Protein AF-A0A1C6YW18-F1 (afdb_monomer_lite)

Foldseek 3Di:
DDWDWDDDPPDDIDTDDDDDDQKDFDWDDDDPPIDTQWMQHPNDIDGPDDDDPDDDDPDDDDDFWDWDPPDDPPADTWICGPPFRKTKHQDPVLQWIWIDGPFWTWIAGSVRHTDDIDGDDPPDD

InterPro domains:
  IPR015406 Tip attachment protein J, central straight fiber domain [PF09327] (1-104)
  IPR053171 Viral Tip Attachment Protein [PTHR36251] (14-104)

Structure (mmCIF, N/CA/C/O backbone):
data_AF-A0A1C6YW18-F1
#
_entry.id   AF-A0A1C6YW18-F1
#
loop_
_atom_site.group_PDB
_atom_site.id
_atom_site.type_symbol
_atom_site.label_atom_id
_atom_site.label_alt_id
_atom_site.label_comp_id
_atom_site.label_asym_id
_atom_site.label_entity_id
_atom_site.label_seq_id
_atom_site.pdbx_PDB_ins_code
_atom_site.Cartn_x
_atom_site.Cartn_y
_atom_site.Cartn_z
_atom_site.occupancy
_atom_site.B_iso_or_equiv
_atom_site.auth_seq_id
_atom_site.auth_comp_id
_atom_site.auth_asym_id
_atom_site.auth_atom_id
_atom_site.pdbx_PDB_model_num
ATOM 1 N N . MET A 1 1 ? -21.635 -8.027 28.077 1.00 61.19 1 MET A N 1
ATOM 2 C CA . MET A 1 1 ? -20.753 -6.839 28.106 1.00 61.19 1 MET A CA 1
ATOM 3 C C . MET A 1 1 ? -20.154 -6.746 29.495 1.00 61.19 1 MET A C 1
ATOM 5 O O . MET A 1 1 ? -20.915 -6.861 30.446 1.00 61.19 1 MET A O 1
ATOM 9 N N . SER A 1 2 ? -18.836 -6.603 29.629 1.00 67.69 2 SER A N 1
ATOM 10 C CA . SER A 1 2 ? -18.208 -6.334 30.926 1.00 67.69 2 SER A CA 1
ATOM 11 C C . SER A 1 2 ? -17.566 -4.951 30.905 1.00 67.69 2 SER A C 1
ATOM 13 O O . SER A 1 2 ? -16.838 -4.591 29.978 1.00 67.69 2 SER A O 1
ATOM 15 N N . ILE A 1 3 ? -17.876 -4.167 31.932 1.00 69.44 3 ILE A N 1
ATOM 16 C CA . ILE A 1 3 ? -17.176 -2.932 32.268 1.00 69.44 3 ILE A CA 1
ATOM 17 C C . ILE A 1 3 ? -16.439 -3.253 33.561 1.00 69.44 3 ILE A C 1
ATOM 19 O O . ILE A 1 3 ? -17.059 -3.683 34.532 1.00 69.44 3 ILE A O 1
ATOM 23 N N . ALA A 1 4 ? -15.118 -3.110 33.555 1.00 72.75 4 ALA A N 1
ATOM 24 C CA . ALA A 1 4 ? -14.290 -3.384 34.720 1.00 72.75 4 ALA A CA 1
ATOM 25 C C . ALA A 1 4 ? -13.427 -2.164 35.042 1.00 72.75 4 ALA A C 1
ATOM 27 O O . ALA A 1 4 ? -12.861 -1.527 34.148 1.00 72.75 4 ALA A O 1
ATOM 28 N N . VAL A 1 5 ? -13.317 -1.866 36.335 1.00 70.88 5 VAL A N 1
ATOM 29 C CA . VAL A 1 5 ? -12.414 -0.856 36.887 1.00 70.88 5 VAL A CA 1
ATOM 30 C C . VAL A 1 5 ? -11.481 -1.572 37.851 1.00 70.88 5 VAL A C 1
ATOM 32 O O . VAL A 1 5 ? -11.938 -2.227 38.786 1.00 70.88 5 VAL A O 1
ATOM 35 N N . LEU A 1 6 ? -10.175 -1.460 37.620 1.00 71.31 6 LEU A N 1
ATOM 36 C CA . LEU A 1 6 ? -9.157 -1.917 38.562 1.00 71.31 6 LEU A CA 1
ATOM 37 C C . LEU A 1 6 ? -8.540 -0.676 39.213 1.00 71.31 6 LEU A C 1
ATOM 39 O O . LEU A 1 6 ? -7.852 0.099 38.547 1.00 71.31 6 LEU A O 1
ATOM 43 N N . ALA A 1 7 ? -8.804 -0.480 40.506 1.00 77.56 7 ALA A N 1
ATOM 44 C CA . ALA A 1 7 ? -8.218 0.588 41.312 1.00 77.56 7 ALA A CA 1
ATOM 45 C C . ALA A 1 7 ? -7.287 -0.030 42.364 1.00 77.56 7 ALA A C 1
ATOM 47 O O . ALA A 1 7 ? -7.739 -0.549 43.382 1.00 77.56 7 ALA A O 1
ATOM 48 N N . GLN A 1 8 ? -5.979 -0.007 42.099 1.00 78.00 8 GLN A N 1
ATOM 49 C CA . GLN A 1 8 ? -4.958 -0.376 43.081 1.00 78.00 8 GLN A CA 1
ATOM 50 C C . GLN A 1 8 ? -4.479 0.898 43.789 1.00 78.00 8 GLN A C 1
ATOM 52 O O . GLN A 1 8 ? -4.152 1.882 43.124 1.00 78.00 8 GLN A O 1
ATOM 57 N N . GLN A 1 9 ? -4.433 0.888 45.125 1.00 81.62 9 GLN A N 1
ATOM 58 C CA . GLN A 1 9 ? -3.996 2.038 45.926 1.00 81.62 9 GLN A CA 1
ATOM 59 C C . GLN A 1 9 ? -2.623 2.546 45.446 1.00 81.62 9 GLN A C 1
ATOM 61 O O . GLN A 1 9 ? -1.681 1.767 45.311 1.00 81.62 9 GLN A O 1
ATOM 66 N N . GLY A 1 10 ? -2.524 3.847 45.155 1.00 86.62 10 GLY A N 1
ATOM 67 C CA . GLY A 1 10 ? -1.288 4.490 44.692 1.00 86.62 10 GLY A CA 1
ATOM 68 C C . GLY A 1 10 ? -0.949 4.326 43.201 1.00 86.62 10 GLY A C 1
ATOM 69 O O . GLY A 1 10 ? 0.109 4.795 42.789 1.00 86.62 10 GLY A O 1
ATOM 70 N N . LYS A 1 11 ? -1.806 3.702 42.376 1.00 86.12 11 LYS A N 1
ATOM 71 C CA . LYS A 1 11 ? -1.618 3.598 40.913 1.00 86.12 11 LYS A CA 1
ATOM 72 C C . LYS A 1 11 ? -2.715 4.331 40.128 1.00 86.12 11 LYS A C 1
ATOM 74 O O . LYS A 1 11 ? -3.830 4.464 40.632 1.00 86.12 11 LYS A O 1
ATOM 79 N N . PRO A 1 12 ? -2.437 4.762 38.880 1.00 85.81 12 PRO A N 1
ATOM 80 C CA . PRO A 1 12 ? -3.466 5.278 37.984 1.00 85.81 12 PRO A CA 1
ATOM 81 C C . PRO A 1 12 ? -4.592 4.259 37.779 1.00 85.81 12 PRO A C 1
ATOM 83 O O . PRO A 1 12 ? -4.334 3.064 37.611 1.00 85.81 12 PRO A O 1
ATOM 86 N N . VAL A 1 13 ? -5.837 4.734 37.774 1.00 88.12 13 VAL A N 1
ATOM 87 C CA . VAL A 1 13 ? -7.007 3.901 37.469 1.00 88.12 13 VAL A CA 1
ATOM 88 C C . VAL A 1 13 ? -6.950 3.476 36.004 1.00 88.12 13 VAL A C 1
ATOM 90 O O . VAL A 1 13 ? -6.779 4.310 35.117 1.00 88.12 13 VAL A O 1
ATOM 93 N N . ILE A 1 14 ? -7.130 2.180 35.749 1.00 84.00 14 ILE A N 1
ATOM 94 C CA . ILE A 1 14 ? -7.238 1.631 34.394 1.00 84.00 14 ILE A CA 1
ATOM 95 C C . ILE A 1 14 ? -8.692 1.216 34.166 1.00 84.00 14 ILE A C 1
ATOM 97 O O . ILE A 1 14 ? -9.203 0.330 34.856 1.00 84.00 14 ILE A O 1
ATOM 101 N N . THR A 1 15 ? -9.351 1.831 33.183 1.00 85.81 15 THR A N 1
ATOM 102 C CA . THR A 1 15 ? -10.706 1.467 32.742 1.00 85.81 15 THR A CA 1
ATOM 103 C C . THR A 1 15 ? -10.653 0.736 31.402 1.00 85.81 15 THR A C 1
ATOM 105 O O . THR A 1 15 ? -9.818 1.035 30.547 1.00 85.81 15 THR A O 1
ATOM 108 N N . ARG A 1 16 ? -11.506 -0.281 31.221 1.00 86.25 16 ARG A N 1
ATOM 109 C CA . ARG A 1 16 ? -11.597 -1.063 29.976 1.00 86.25 16 ARG A CA 1
ATOM 110 C C . ARG A 1 16 ? -13.050 -1.411 29.664 1.00 86.25 16 ARG A C 1
ATOM 112 O O . ARG A 1 16 ? -13.814 -1.742 30.571 1.00 86.25 16 ARG A O 1
ATOM 119 N N . ILE A 1 17 ? -13.389 -1.397 28.377 1.00 86.81 17 ILE A N 1
ATOM 120 C CA . ILE A 1 17 ? -14.637 -1.949 27.842 1.00 86.81 17 ILE A CA 1
ATOM 121 C C . ILE A 1 17 ? -14.257 -3.089 26.901 1.00 86.81 17 ILE A C 1
ATOM 123 O O . ILE A 1 17 ? -13.454 -2.896 25.989 1.00 86.81 17 ILE A O 1
ATOM 127 N N . GLY A 1 18 ? -14.804 -4.278 27.149 1.00 88.00 18 GLY A N 1
ATOM 128 C CA . GLY A 1 18 ? -14.546 -5.472 26.350 1.00 88.00 18 GLY A CA 1
ATOM 129 C C . GLY A 1 18 ? -15.832 -6.074 25.795 1.00 88.00 18 GLY A C 1
ATOM 130 O O . GLY A 1 18 ? -16.833 -6.212 26.506 1.00 88.00 18 GLY A O 1
ATOM 131 N N . PHE A 1 19 ? -15.778 -6.486 24.531 1.00 88.62 19 PHE A N 1
ATOM 132 C CA . PHE A 1 19 ? -16.829 -7.255 23.876 1.00 88.62 19 PHE A CA 1
ATOM 133 C C . PHE A 1 19 ? -16.306 -8.668 23.614 1.00 88.62 19 PHE A C 1
ATOM 135 O O . PHE A 1 19 ? -15.337 -8.844 22.883 1.00 88.62 19 PHE A O 1
ATOM 142 N N . ASN A 1 20 ? -16.939 -9.670 24.224 1.00 90.31 20 ASN A N 1
ATOM 143 C CA . ASN A 1 20 ? -16.774 -11.066 23.831 1.00 90.31 20 ASN A CA 1
ATOM 144 C C . ASN A 1 20 ? -17.976 -11.424 22.957 1.00 90.31 20 ASN A C 1
ATOM 146 O O . ASN A 1 20 ? -19.094 -11.526 23.466 1.00 90.31 20 ASN A O 1
ATOM 150 N N . ALA A 1 21 ? -17.756 -11.502 21.649 1.00 89.56 21 ALA A N 1
ATOM 151 C CA . ALA A 1 21 ? -18.799 -11.745 20.668 1.00 89.56 21 ALA A CA 1
ATOM 152 C C . ALA A 1 21 ? -18.226 -12.499 19.466 1.00 89.56 21 ALA A C 1
ATOM 154 O O . ALA A 1 21 ? -17.087 -12.260 19.067 1.00 89.56 21 ALA A O 1
ATOM 155 N N . ASN A 1 22 ? -19.040 -13.362 18.856 1.00 91.94 22 ASN A N 1
ATOM 156 C CA . ASN A 1 22 ? -18.677 -14.044 17.610 1.00 91.94 22 ASN A CA 1
ATOM 157 C C . ASN A 1 22 ? -18.544 -13.041 16.448 1.00 91.94 22 ASN A C 1
ATOM 159 O O . ASN A 1 22 ? -17.724 -13.225 15.550 1.00 91.94 22 ASN A O 1
ATOM 163 N N . GLN A 1 23 ? -19.355 -11.979 16.483 1.00 94.88 23 GLN A N 1
ATOM 164 C CA . GLN A 1 23 ? -19.325 -10.855 15.555 1.00 94.88 23 GLN A CA 1
ATOM 165 C C . GLN A 1 23 ? -19.590 -9.556 16.320 1.00 94.88 23 GLN A C 1
ATOM 167 O O . GLN A 1 23 ? -20.481 -9.502 17.168 1.00 94.88 23 GLN A O 1
ATOM 172 N N . PHE A 1 24 ? -18.836 -8.507 16.009 1.00 95.69 24 PHE A N 1
ATOM 173 C CA . PHE A 1 24 ? -19.074 -7.155 16.508 1.00 95.69 24 PHE A CA 1
ATOM 174 C C . PHE A 1 24 ? -19.250 -6.228 15.310 1.00 95.69 24 PHE A C 1
ATOM 176 O O . PHE A 1 24 ? -18.325 -6.083 14.522 1.00 95.69 24 PHE A O 1
ATOM 183 N N . VAL A 1 25 ? -20.428 -5.629 15.144 1.00 95.06 25 VAL A N 1
ATOM 184 C CA . VAL A 1 25 ? -20.797 -4.880 13.934 1.00 95.06 25 VAL A CA 1
ATOM 185 C C . VAL A 1 25 ? -21.349 -3.521 14.342 1.00 95.06 25 VAL A C 1
ATOM 187 O O . VAL A 1 25 ? -22.309 -3.452 15.109 1.00 95.06 25 VAL A O 1
ATOM 190 N N . LEU A 1 26 ? -20.764 -2.438 13.828 1.00 94.75 26 LEU A N 1
ATOM 191 C CA . LEU A 1 26 ? -21.363 -1.108 13.938 1.00 94.75 26 LEU A CA 1
ATOM 192 C C . LEU A 1 26 ? -22.359 -0.935 12.799 1.00 94.75 26 LEU A C 1
ATOM 194 O O . LEU A 1 26 ? -21.974 -1.080 11.643 1.00 94.75 26 LEU A O 1
ATOM 198 N N . MET A 1 27 ? -23.619 -0.637 13.103 1.00 94.81 27 MET A N 1
ATOM 199 C CA . MET A 1 27 ? -24.649 -0.425 12.085 1.00 94.81 27 MET A CA 1
ATOM 200 C C . MET A 1 27 ? -24.932 1.067 11.901 1.00 94.81 27 MET A C 1
ATOM 202 O O . MET A 1 27 ? -25.000 1.815 12.874 1.00 94.81 27 MET A O 1
ATOM 206 N N . SER A 1 28 ? -25.108 1.483 10.650 1.00 93.69 28 SER A N 1
ATOM 207 C CA . SER A 1 28 ? -25.481 2.834 10.223 1.00 93.69 28 SER A CA 1
ATOM 208 C C . SER A 1 28 ? -26.606 2.755 9.186 1.00 93.69 28 SER A C 1
ATOM 210 O O . SER A 1 28 ? -26.812 1.703 8.581 1.00 93.69 28 SER A O 1
ATOM 212 N N . GLY A 1 29 ? -27.324 3.858 8.971 1.00 92.75 29 GLY A N 1
ATOM 213 C CA . GLY A 1 29 ? -28.489 3.921 8.081 1.00 92.75 29 GLY A CA 1
ATOM 214 C C . GLY A 1 29 ? -29.792 3.442 8.734 1.00 92.75 29 GLY A C 1
ATOM 215 O O . GLY A 1 29 ? -29.853 3.202 9.941 1.00 92.75 29 GLY A O 1
ATOM 216 N N . SER A 1 30 ? -30.856 3.335 7.935 1.00 92.69 30 SER A N 1
ATOM 217 C CA . SER A 1 30 ? -32.191 2.917 8.386 1.00 92.69 30 SER A CA 1
ATOM 218 C C . SER A 1 30 ? -32.970 2.182 7.288 1.00 92.69 30 SER A C 1
ATOM 220 O O . SER A 1 30 ? -32.701 2.352 6.095 1.00 92.69 30 SER A O 1
ATOM 222 N N . GLY A 1 31 ? -33.939 1.351 7.692 1.00 90.12 31 GLY A N 1
ATOM 223 C CA . GLY A 1 31 ? -34.731 0.531 6.768 1.00 90.12 31 GLY A CA 1
ATOM 224 C C . GLY A 1 31 ? -33.842 -0.336 5.872 1.00 90.12 31 GLY A C 1
ATOM 225 O O . GLY A 1 31 ? -32.903 -0.967 6.353 1.00 90.12 31 GLY A O 1
ATOM 226 N N . ASP A 1 32 ? -34.092 -0.292 4.566 1.00 91.38 32 ASP A N 1
ATOM 227 C CA . ASP A 1 32 ? -33.352 -1.065 3.557 1.00 91.38 32 ASP A CA 1
ATOM 228 C C . ASP A 1 32 ? -31.950 -0.508 3.236 1.00 91.38 32 ASP A C 1
ATOM 230 O O . ASP A 1 32 ? -31.214 -1.091 2.444 1.00 91.38 32 ASP A O 1
ATOM 234 N N . THR A 1 33 ? -31.549 0.616 3.843 1.00 91.00 33 THR A N 1
ATOM 235 C CA . THR A 1 33 ? -30.237 1.259 3.616 1.00 91.00 33 THR A CA 1
ATOM 236 C C . THR A 1 33 ? -29.240 1.000 4.742 1.00 91.00 33 THR A C 1
ATOM 238 O O . THR A 1 33 ? -28.285 1.754 4.921 1.00 91.00 33 THR A O 1
ATOM 241 N N . GLN A 1 34 ? -29.459 -0.043 5.543 1.00 93.00 34 GLN A N 1
ATOM 242 C CA . GLN A 1 34 ? -28.583 -0.351 6.664 1.00 93.00 34 GLN A CA 1
ATOM 243 C C . GLN A 1 34 ? -27.245 -0.940 6.187 1.00 93.00 34 GLN A C 1
ATOM 245 O O . GLN A 1 34 ? -27.210 -1.884 5.402 1.00 93.00 34 GLN A O 1
ATOM 250 N N . TYR A 1 35 ? -26.130 -0.405 6.683 1.00 93.31 35 TYR A N 1
ATOM 251 C CA . TYR A 1 35 ? -24.779 -0.862 6.343 1.00 93.31 35 TYR A CA 1
ATOM 252 C C . TYR A 1 35 ? -23.856 -0.821 7.561 1.00 93.31 35 TYR A C 1
ATOM 254 O O . TYR A 1 35 ? -24.191 -0.249 8.600 1.00 93.31 35 TYR A O 1
ATOM 262 N N . SER A 1 36 ? -22.672 -1.424 7.436 1.00 95.19 36 SER A N 1
ATOM 263 C CA . SER A 1 36 ? -21.649 -1.393 8.479 1.00 95.19 36 SER A CA 1
ATOM 264 C C . SER A 1 36 ? -20.341 -0.802 7.960 1.00 95.19 36 SER A C 1
ATOM 266 O O . SER A 1 36 ? -19.772 -1.364 7.027 1.00 95.19 36 SER A O 1
ATOM 268 N N . PRO A 1 37 ? -19.842 0.308 8.535 1.00 95.62 37 PRO A N 1
ATOM 269 C CA . PRO A 1 37 ? -18.518 0.827 8.202 1.00 95.62 37 PRO A CA 1
ATOM 270 C C . PRO A 1 37 ? -17.383 0.076 8.918 1.00 95.62 37 PRO A C 1
ATOM 272 O O . PRO A 1 37 ? -16.231 0.208 8.513 1.00 95.62 37 PRO A O 1
ATOM 275 N N . PHE A 1 38 ? -17.690 -0.679 9.981 1.00 97.50 38 PHE A N 1
ATOM 276 C CA . PHE A 1 38 ? -16.719 -1.409 10.793 1.00 97.50 38 PHE A CA 1
ATOM 277 C C . PHE A 1 38 ? -17.346 -2.681 11.364 1.00 97.50 38 PHE A C 1
ATOM 279 O O . PHE A 1 38 ? -18.333 -2.619 12.107 1.00 97.50 38 PHE A O 1
ATOM 286 N N . ALA A 1 39 ? -16.717 -3.820 11.092 1.00 97.12 39 ALA A N 1
ATOM 287 C CA . ALA A 1 39 ? -17.103 -5.099 11.665 1.00 97.12 39 ALA A CA 1
ATOM 288 C C . ALA A 1 39 ? -15.880 -5.922 12.076 1.00 97.12 39 ALA A C 1
ATOM 290 O O . ALA A 1 39 ? -14.856 -5.914 11.402 1.00 97.12 39 ALA A O 1
ATOM 291 N N . VAL A 1 40 ? -16.008 -6.679 13.163 1.00 97.12 40 VAL A N 1
ATOM 292 C CA . VAL A 1 40 ? -15.085 -7.748 13.542 1.00 97.12 40 VAL A CA 1
ATOM 293 C C . VAL A 1 40 ? -15.813 -9.068 13.375 1.00 97.12 40 VAL A C 1
ATOM 295 O O . VAL A 1 40 ? -16.802 -9.318 14.062 1.00 97.12 40 VAL A O 1
ATOM 298 N N . ILE A 1 41 ? -15.335 -9.907 12.462 1.00 95.94 41 ILE A N 1
ATOM 299 C CA . ILE A 1 41 ? -15.933 -11.207 12.150 1.00 95.94 41 ILE A CA 1
ATOM 300 C C . ILE A 1 41 ? -14.807 -12.234 12.116 1.00 95.94 41 ILE A C 1
ATOM 302 O O . ILE A 1 41 ? -13.819 -12.042 11.412 1.00 95.94 41 ILE A O 1
ATOM 306 N N . ASN A 1 42 ? -14.932 -13.316 12.890 1.00 92.50 42 ASN A N 1
ATOM 307 C CA . ASN A 1 42 ? -13.914 -14.376 12.970 1.00 92.50 42 ASN A CA 1
ATOM 308 C C . ASN A 1 42 ? -12.497 -13.843 13.283 1.00 92.50 42 ASN A C 1
ATOM 310 O O . ASN A 1 42 ? -11.504 -14.316 12.735 1.00 92.50 42 ASN A O 1
ATOM 314 N N . GLY A 1 43 ? -12.407 -12.818 14.137 1.00 90.81 43 GLY A N 1
ATOM 315 C CA . GLY A 1 43 ? -11.140 -12.183 14.519 1.00 90.81 43 GLY A CA 1
ATOM 316 C C . GLY A 1 43 ? -10.524 -11.256 13.463 1.00 90.81 43 GLY A C 1
ATOM 317 O O . GLY A 1 43 ? -9.439 -10.728 13.695 1.00 90.81 43 GLY A O 1
ATOM 318 N N . GLN A 1 44 ? -11.192 -11.031 12.329 1.00 94.94 44 GLN A N 1
ATOM 319 C CA . GLN A 1 44 ? -10.752 -10.104 11.285 1.00 94.94 44 GLN A CA 1
ATOM 320 C C . GLN A 1 44 ? -11.561 -8.813 11.332 1.00 94.94 44 GLN A C 1
ATOM 322 O O . GLN A 1 44 ? -12.774 -8.844 11.529 1.00 94.94 44 GLN A O 1
ATOM 327 N N . VAL A 1 45 ? -10.877 -7.687 11.138 1.00 96.69 45 VAL A N 1
ATOM 328 C CA . VAL A 1 45 ? -11.496 -6.365 11.025 1.00 96.69 45 VAL A CA 1
ATOM 329 C C . VAL A 1 45 ? -11.816 -6.090 9.558 1.00 96.69 45 VAL A C 1
ATOM 331 O O . VAL A 1 45 ? -10.941 -6.202 8.701 1.00 96.69 45 VAL A O 1
ATOM 334 N N . PHE A 1 46 ? -13.049 -5.675 9.295 1.00 96.94 46 PHE A N 1
ATOM 335 C CA . PHE A 1 46 ? -13.538 -5.215 8.003 1.00 96.94 46 PHE A CA 1
ATOM 336 C C . PHE A 1 46 ? -13.902 -3.740 8.117 1.00 96.94 46 PHE A C 1
ATOM 338 O O . PHE A 1 46 ? -14.614 -3.345 9.043 1.00 96.94 46 PHE A O 1
ATOM 345 N N . MET A 1 47 ? -13.401 -2.939 7.183 1.00 96.88 47 MET A N 1
ATOM 346 C CA . MET A 1 47 ? -13.674 -1.509 7.076 1.00 96.88 47 MET A CA 1
ATOM 347 C C . MET A 1 47 ? -13.953 -1.180 5.614 1.00 96.88 47 MET A C 1
ATOM 349 O O . MET A 1 47 ? -13.233 -1.672 4.747 1.00 96.88 47 MET A O 1
ATOM 353 N N . ASN A 1 48 ? -14.976 -0.363 5.354 1.00 93.25 48 ASN A N 1
ATOM 354 C CA . ASN A 1 48 ? -15.291 0.072 3.989 1.00 93.25 48 ASN A CA 1
ATOM 355 C C . ASN A 1 48 ? -14.303 1.146 3.525 1.00 93.25 48 ASN A C 1
ATOM 357 O O . ASN A 1 48 ? -13.633 0.954 2.522 1.00 93.25 48 ASN A O 1
ATOM 361 N N . ASP A 1 49 ? -14.172 2.219 4.310 1.00 92.62 49 ASP A N 1
ATOM 362 C CA . ASP A 1 49 ? -13.241 3.328 4.092 1.00 92.62 49 ASP A CA 1
ATOM 363 C C . ASP A 1 49 ? -12.680 3.807 5.437 1.00 92.62 49 ASP A C 1
ATOM 365 O O . ASP A 1 49 ? -13.336 3.684 6.477 1.00 92.62 49 ASP A O 1
ATOM 369 N N . ALA A 1 50 ? -11.474 4.382 5.428 1.00 94.06 50 ALA A N 1
ATOM 370 C CA . ALA A 1 50 ? -10.849 4.949 6.620 1.00 94.06 50 ALA A CA 1
ATOM 371 C C . ALA A 1 50 ? -10.051 6.222 6.300 1.00 94.06 50 ALA A C 1
ATOM 373 O O . ALA A 1 50 ? -9.147 6.212 5.468 1.00 94.06 50 ALA A O 1
ATOM 374 N N . PHE A 1 51 ? -10.330 7.305 7.030 1.00 94.81 51 PHE A N 1
ATOM 375 C CA . PHE A 1 51 ? -9.501 8.511 7.040 1.00 94.81 51 PHE A CA 1
ATOM 376 C C . PHE A 1 51 ? -8.526 8.437 8.215 1.00 94.81 51 PHE A C 1
ATOM 378 O O . PHE A 1 51 ? -8.935 8.492 9.375 1.00 94.81 51 PHE A O 1
ATOM 385 N N . ILE A 1 52 ? -7.231 8.304 7.926 1.00 95.00 52 ILE A N 1
ATOM 386 C CA . ILE A 1 52 ? -6.191 8.131 8.946 1.00 95.00 52 ILE A CA 1
ATOM 387 C C . ILE A 1 52 ? -5.272 9.353 8.930 1.00 95.00 52 ILE A C 1
ATOM 389 O O . ILE A 1 52 ? -4.507 9.541 7.990 1.00 95.00 52 ILE A O 1
ATOM 393 N N . GLN A 1 53 ? -5.315 10.176 9.984 1.00 96.94 53 GLN A N 1
ATOM 394 C CA . GLN A 1 53 ? -4.472 11.379 10.081 1.00 96.94 53 GLN A CA 1
ATOM 395 C C . GLN A 1 53 ? -2.974 11.038 10.085 1.00 96.94 53 GLN A C 1
ATOM 397 O O . GLN A 1 53 ? -2.165 11.736 9.477 1.00 96.94 53 GLN A O 1
ATOM 402 N N . LYS A 1 54 ? -2.602 9.968 10.795 1.00 97.06 54 LYS A N 1
ATOM 403 C CA . LYS A 1 54 ? -1.242 9.432 10.841 1.00 97.06 54 LYS A CA 1
ATOM 404 C C . LYS A 1 54 ? -1.296 7.932 11.096 1.00 97.06 54 LYS A C 1
ATOM 406 O O . LYS A 1 54 ? -1.863 7.500 12.096 1.00 97.06 54 LYS A O 1
ATOM 411 N N . ALA A 1 55 ? -0.685 7.156 10.209 1.00 95.44 55 ALA A N 1
ATOM 412 C CA . ALA A 1 55 ? -0.520 5.717 10.370 1.00 95.44 55 ALA A CA 1
ATOM 413 C C . ALA A 1 55 ? 0.939 5.398 10.725 1.00 95.44 55 ALA A C 1
ATOM 415 O O . ALA A 1 55 ? 1.860 5.990 10.166 1.00 95.44 55 ALA A O 1
ATOM 416 N N . SER A 1 56 ? 1.142 4.446 11.633 1.00 97.00 56 SER A N 1
ATOM 417 C CA . SER A 1 56 ? 2.415 3.748 11.820 1.00 97.00 56 SER A CA 1
ATOM 418 C C . SER A 1 56 ? 2.125 2.265 11.673 1.00 97.00 56 SER A C 1
ATOM 420 O O . SER A 1 56 ? 1.226 1.751 12.335 1.00 97.00 56 SER A O 1
ATOM 422 N N . ILE A 1 57 ? 2.841 1.600 10.775 1.00 95.62 57 ILE A N 1
ATOM 423 C CA . ILE A 1 57 ? 2.677 0.176 10.494 1.00 95.62 57 ILE A CA 1
ATOM 424 C C . ILE A 1 57 ? 4.062 -0.444 10.623 1.00 95.62 57 ILE A C 1
ATOM 426 O O . ILE A 1 57 ? 4.913 -0.194 9.775 1.00 95.62 57 ILE A O 1
ATOM 430 N N . ASP A 1 58 ? 4.284 -1.242 11.669 1.00 98.12 58 ASP A N 1
ATOM 431 C CA . ASP A 1 58 ? 5.565 -1.936 11.859 1.00 98.12 58 ASP A CA 1
ATOM 432 C C . ASP A 1 58 ? 5.805 -2.941 10.722 1.00 98.12 58 ASP A C 1
ATOM 434 O O . ASP A 1 58 ? 6.890 -3.019 10.151 1.00 98.12 58 ASP A O 1
ATOM 438 N N . SER A 1 59 ? 4.763 -3.696 10.355 1.00 95.81 59 SER A N 1
ATOM 439 C CA . SER A 1 59 ? 4.743 -4.547 9.165 1.00 95.81 59 SER A CA 1
ATOM 440 C C . SER A 1 59 ? 3.315 -4.746 8.655 1.00 95.81 59 SER A C 1
ATOM 442 O O . SER A 1 59 ? 2.360 -4.750 9.432 1.00 95.81 59 SER A O 1
ATOM 444 N N . GLY A 1 60 ? 3.160 -4.908 7.340 1.00 94.31 60 GLY A N 1
ATOM 445 C CA . GLY A 1 60 ? 1.867 -5.127 6.695 1.00 94.31 60 GLY A CA 1
ATOM 446 C C . GLY A 1 60 ? 1.959 -6.189 5.604 1.00 94.31 60 GLY A C 1
ATOM 447 O O . GLY A 1 60 ? 2.926 -6.227 4.846 1.00 94.31 60 GLY A O 1
ATOM 448 N N . LYS A 1 61 ? 0.942 -7.053 5.515 1.00 96.00 61 LYS A N 1
ATOM 449 C CA . LYS A 1 61 ? 0.749 -7.971 4.384 1.00 96.00 61 LYS A CA 1
ATOM 450 C C . LYS A 1 61 ? -0.332 -7.402 3.478 1.00 96.00 61 LYS A C 1
ATOM 452 O O . LYS A 1 61 ? -1.469 -7.244 3.909 1.00 96.00 61 LYS A O 1
ATOM 457 N N . ILE A 1 62 ? 0.027 -7.109 2.233 1.00 96.81 62 ILE A N 1
ATOM 458 C CA . ILE A 1 62 ? -0.864 -6.489 1.251 1.00 96.81 62 ILE A CA 1
ATOM 459 C C . ILE A 1 62 ? -1.015 -7.455 0.084 1.00 96.81 62 ILE A C 1
ATOM 461 O O . ILE A 1 62 ? -0.028 -7.901 -0.492 1.00 96.81 62 ILE A O 1
ATOM 465 N N . SER A 1 63 ? -2.259 -7.818 -0.223 1.00 96.44 63 SER A N 1
ATOM 466 C CA . SER A 1 63 ? -2.541 -8.945 -1.122 1.00 96.44 63 SER A CA 1
ATOM 467 C C . SER A 1 63 ? -2.488 -8.593 -2.604 1.00 96.44 63 SER A C 1
ATOM 469 O O . SER A 1 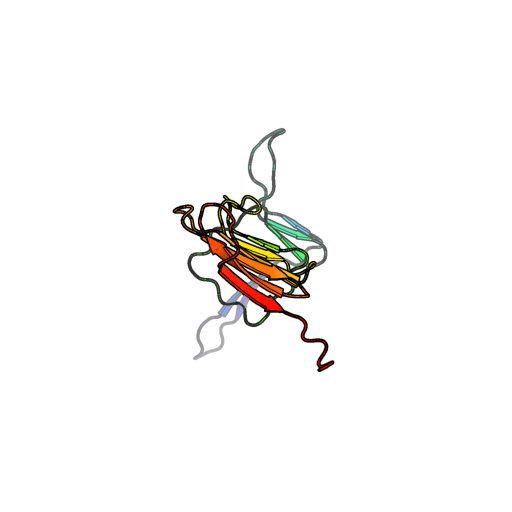63 ? -2.280 -9.493 -3.419 1.00 96.44 63 SER A O 1
ATOM 471 N N . ASP A 1 64 ? -2.741 -7.332 -2.957 1.00 96.81 64 ASP A N 1
ATOM 472 C CA . ASP A 1 64 ? -2.848 -6.906 -4.353 1.00 96.81 64 ASP A CA 1
ATOM 473 C C . ASP A 1 64 ? -2.035 -5.634 -4.614 1.00 96.81 64 ASP A C 1
ATOM 475 O O . ASP A 1 64 ? -0.936 -5.724 -5.164 1.00 96.81 64 ASP A O 1
ATOM 479 N N . TYR A 1 65 ? -2.504 -4.465 -4.163 1.00 97.69 65 TYR A N 1
ATOM 480 C CA . TYR A 1 65 ? -1.828 -3.191 -4.417 1.00 97.69 65 TYR A CA 1
ATOM 481 C C . TYR A 1 65 ? -2.057 -2.123 -3.340 1.00 97.69 65 TYR A C 1
ATOM 483 O O . TYR A 1 65 ? -3.025 -2.172 -2.586 1.00 97.69 65 TYR A O 1
ATOM 491 N N . LEU A 1 66 ? -1.175 -1.120 -3.336 1.00 97.25 66 LEU A N 1
ATOM 492 C CA . LEU A 1 66 ? -1.438 0.229 -2.828 1.00 97.25 66 LEU A CA 1
ATOM 493 C C . LEU A 1 66 ? -1.369 1.194 -4.011 1.00 97.25 66 LEU A C 1
ATOM 495 O O . LEU A 1 66 ? -0.424 1.112 -4.797 1.00 97.25 66 LEU A O 1
ATOM 499 N N . GLN A 1 67 ? -2.345 2.084 -4.162 1.00 97.19 67 GLN A N 1
ATOM 500 C CA .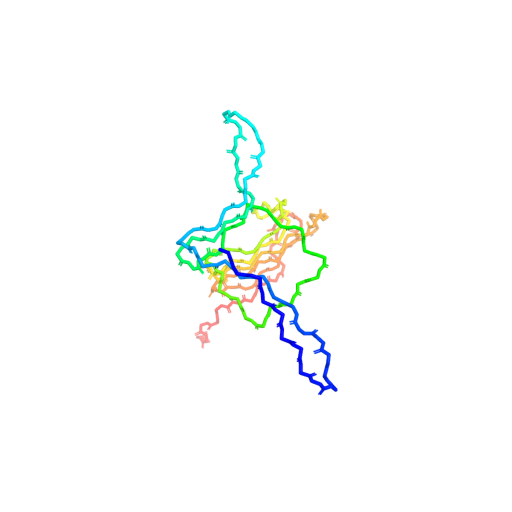 GLN A 1 67 ? -2.391 3.002 -5.300 1.00 97.19 67 GLN A CA 1
ATOM 501 C C . GLN A 1 67 ? -3.041 4.340 -4.958 1.00 97.19 67 GLN A C 1
ATOM 503 O O . GLN A 1 67 ? -3.781 4.434 -3.980 1.00 97.19 67 GLN A O 1
ATOM 508 N N . SER A 1 68 ? -2.802 5.336 -5.809 1.00 95.88 68 SER A N 1
ATOM 509 C CA . SER A 1 68 ? -3.585 6.570 -5.859 1.00 95.88 68 SER A CA 1
ATOM 510 C C . SER A 1 68 ? -5.047 6.283 -6.220 1.00 95.88 68 SER A C 1
ATOM 512 O O . SER A 1 68 ? -5.348 5.355 -6.976 1.00 95.88 68 SER A O 1
ATOM 514 N N . ASP A 1 69 ? -5.952 7.105 -5.704 1.00 94.38 69 ASP A N 1
ATOM 515 C CA . ASP A 1 69 ? -7.376 7.107 -6.044 1.00 94.38 69 ASP A CA 1
ATOM 516 C C . ASP A 1 69 ? -7.625 7.400 -7.534 1.00 94.38 69 ASP A C 1
ATOM 518 O O . ASP A 1 69 ? -8.508 6.800 -8.143 1.00 94.38 69 ASP A O 1
ATOM 522 N N . ASP A 1 70 ? -6.793 8.245 -8.143 1.00 92.31 70 ASP A N 1
ATOM 523 C CA . ASP A 1 70 ? -6.841 8.641 -9.555 1.00 92.31 70 ASP A CA 1
ATOM 524 C C . ASP A 1 70 ? -5.917 7.822 -10.484 1.00 92.31 70 ASP A C 1
ATOM 526 O O . ASP A 1 70 ? -5.635 8.229 -11.621 1.00 92.31 70 ASP A O 1
ATOM 530 N N . TYR A 1 71 ? -5.407 6.678 -10.012 1.00 94.94 71 TYR A N 1
ATOM 531 C CA . TYR A 1 71 ? -4.454 5.876 -10.775 1.00 94.94 71 TYR A CA 1
ATOM 532 C C . TYR A 1 71 ? -5.057 5.368 -12.094 1.00 94.94 71 TYR A C 1
ATOM 534 O O . TYR A 1 71 ? -6.058 4.649 -12.119 1.00 94.94 71 TYR A O 1
ATOM 542 N N . VAL A 1 72 ? -4.376 5.683 -13.197 1.00 92.31 72 VAL A N 1
ATOM 543 C CA . VAL A 1 72 ? -4.658 5.161 -14.536 1.00 92.31 72 VAL A CA 1
ATOM 544 C C . VAL A 1 72 ? -3.353 4.657 -15.134 1.00 92.31 72 VAL A C 1
ATOM 546 O O . VAL A 1 72 ? -2.387 5.415 -15.259 1.00 92.31 72 VAL A O 1
ATOM 549 N N . VAL A 1 73 ? -3.351 3.388 -15.550 1.00 90.56 73 VAL A N 1
ATOM 550 C CA . VAL A 1 73 ? -2.182 2.715 -16.134 1.00 90.56 73 VAL A CA 1
ATOM 551 C C . VAL A 1 73 ? -1.564 3.564 -17.249 1.00 90.56 73 VAL A C 1
ATOM 553 O O . VAL A 1 73 ? -2.219 3.968 -18.213 1.00 90.56 73 VAL A O 1
ATOM 556 N N . GLY A 1 74 ? -0.274 3.824 -17.113 1.00 88.44 74 GLY A N 1
ATOM 557 C CA . GLY A 1 74 ? 0.573 4.570 -18.028 1.00 88.44 74 GLY A CA 1
ATOM 558 C C . GLY A 1 74 ? 0.214 6.045 -18.186 1.00 88.44 74 GLY A C 1
ATOM 559 O O . GLY A 1 74 ? 0.553 6.618 -19.229 1.00 88.44 74 GLY A O 1
ATOM 560 N N . ARG A 1 75 ? -0.545 6.637 -17.255 1.00 88.19 75 ARG A N 1
ATOM 561 C CA . ARG A 1 75 ? -1.081 7.997 -17.411 1.00 88.19 75 ARG A CA 1
ATOM 562 C C . ARG A 1 75 ? -1.039 8.841 -16.140 1.00 88.19 75 ARG A C 1
ATOM 564 O O . ARG A 1 75 ? -0.510 9.944 -16.203 1.00 88.19 75 ARG A O 1
ATOM 571 N N . SER A 1 76 ? -1.607 8.377 -15.031 1.00 91.50 76 SER A N 1
ATOM 572 C CA . SER A 1 76 ? -1.730 9.169 -13.794 1.00 91.50 76 SER A CA 1
ATOM 573 C C . SER A 1 76 ? -1.604 8.299 -12.550 1.00 91.50 76 SER A C 1
ATOM 575 O O . SER A 1 76 ? -1.802 7.083 -12.605 1.00 91.50 76 SER A O 1
ATOM 577 N N . GLY A 1 77 ? -1.245 8.938 -11.438 1.00 94.12 77 GLY A N 1
ATOM 578 C CA . GLY A 1 77 ? -1.134 8.308 -10.130 1.00 94.12 77 GLY A CA 1
ATOM 579 C C . GLY A 1 77 ? 0.05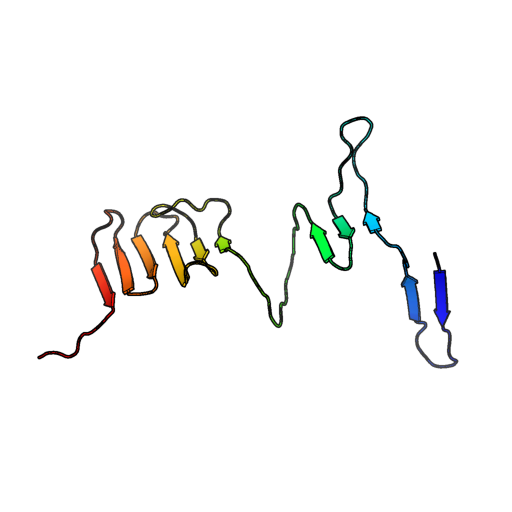6 7.362 -9.970 1.00 94.12 77 GLY A C 1
ATOM 580 O O . GLY A 1 77 ? 0.881 7.157 -10.866 1.00 94.12 77 GLY A O 1
ATOM 581 N N . MET A 1 78 ? 0.129 6.771 -8.782 1.00 96.00 78 MET A N 1
ATOM 582 C CA . MET A 1 78 ? 1.119 5.771 -8.404 1.00 96.00 78 MET A CA 1
ATOM 583 C C . MET A 1 78 ? 0.431 4.447 -8.086 1.00 96.00 78 MET A C 1
ATOM 585 O O . MET A 1 78 ? -0.660 4.431 -7.519 1.00 96.00 78 MET A O 1
ATOM 589 N N . ARG A 1 79 ? 1.091 3.329 -8.389 1.00 97.69 79 ARG A N 1
ATOM 590 C CA . ARG A 1 79 ? 0.677 1.996 -7.949 1.00 97.69 79 ARG A CA 1
ATOM 591 C C . ARG A 1 79 ? 1.882 1.153 -7.561 1.00 97.69 79 ARG A C 1
ATOM 593 O O . ARG A 1 79 ? 2.842 1.043 -8.315 1.00 97.69 79 ARG A O 1
ATOM 600 N N . ILE A 1 80 ? 1.795 0.505 -6.405 1.00 97.69 80 ILE A N 1
ATOM 601 C CA . ILE A 1 80 ? 2.703 -0.548 -5.947 1.00 97.69 80 ILE A CA 1
ATOM 602 C C . ILE A 1 80 ? 1.910 -1.852 -5.968 1.00 97.69 80 ILE A C 1
ATOM 604 O O . ILE A 1 80 ? 1.002 -2.040 -5.161 1.00 97.69 80 ILE A O 1
ATOM 608 N N . GLY A 1 81 ? 2.220 -2.736 -6.911 1.00 97.44 81 GLY A N 1
ATOM 609 C CA . GLY A 1 81 ? 1.622 -4.061 -7.034 1.00 97.44 81 GLY A CA 1
ATOM 610 C C . GLY A 1 81 ? 2.404 -5.093 -6.228 1.00 97.44 81 GLY A C 1
ATOM 611 O O . GLY A 1 81 ? 3.477 -5.525 -6.641 1.00 97.44 81 GLY A O 1
ATOM 612 N N . PHE A 1 82 ? 1.843 -5.534 -5.105 1.00 96.81 82 PHE A N 1
ATOM 613 C CA . PHE A 1 82 ? 2.440 -6.543 -4.224 1.00 96.81 82 PHE A CA 1
ATOM 614 C C . PHE A 1 82 ? 2.285 -7.963 -4.772 1.00 96.81 82 PHE A C 1
ATOM 616 O O . PHE A 1 82 ? 3.108 -8.825 -4.478 1.00 96.81 82 PHE A O 1
ATOM 623 N N . ARG A 1 83 ? 1.262 -8.209 -5.603 1.00 95.44 83 ARG A N 1
ATOM 624 C CA . ARG A 1 83 ? 1.084 -9.497 -6.292 1.00 95.44 83 ARG A CA 1
ATOM 625 C C . ARG A 1 83 ? 1.946 -9.631 -7.545 1.00 95.44 83 ARG A C 1
ATOM 627 O O . ARG A 1 83 ? 2.419 -10.719 -7.849 1.00 95.44 83 ARG A O 1
ATOM 634 N N . THR A 1 84 ? 2.106 -8.543 -8.292 1.00 94.25 84 THR A N 1
ATOM 635 C CA . THR A 1 84 ? 2.796 -8.536 -9.590 1.00 94.25 84 THR A CA 1
ATOM 636 C C . THR A 1 84 ? 4.280 -8.198 -9.484 1.00 94.25 84 THR A C 1
ATOM 638 O O . THR A 1 84 ? 5.020 -8.495 -10.418 1.00 94.25 84 THR A O 1
ATOM 641 N N . GLY A 1 85 ? 4.712 -7.564 -8.387 1.00 94.75 85 GLY A N 1
ATOM 642 C CA . GLY A 1 85 ? 6.067 -7.027 -8.231 1.00 94.75 85 GLY A CA 1
ATOM 643 C C . GLY A 1 85 ? 6.308 -5.722 -9.001 1.00 94.75 85 GLY A C 1
ATOM 644 O O . GLY A 1 85 ? 7.445 -5.269 -9.107 1.00 94.75 85 GLY A O 1
ATOM 645 N N . SER A 1 86 ? 5.258 -5.108 -9.558 1.00 96.25 86 SER A N 1
ATOM 646 C CA . SER A 1 86 ? 5.373 -3.901 -10.380 1.00 96.25 86 SER A CA 1
ATOM 647 C C . SER A 1 86 ? 5.204 -2.625 -9.563 1.00 96.25 86 SER A C 1
ATOM 649 O O . SER A 1 86 ? 4.285 -2.535 -8.750 1.00 96.25 86 SER A O 1
ATOM 651 N N . ILE A 1 87 ? 6.000 -1.602 -9.855 1.00 97.81 87 ILE A N 1
ATOM 652 C CA . ILE A 1 87 ? 5.809 -0.245 -9.330 1.00 97.81 87 ILE A CA 1
ATOM 653 C C . ILE A 1 87 ? 5.630 0.694 -10.511 1.00 97.81 87 ILE A C 1
ATOM 655 O O . ILE A 1 87 ? 6.393 0.645 -11.470 1.00 97.81 87 ILE A O 1
ATOM 659 N N . GLU A 1 88 ? 4.635 1.560 -10.448 1.00 96.69 88 GLU A N 1
ATOM 660 C CA . GLU A 1 88 ? 4.389 2.565 -11.466 1.00 96.69 88 GLU A CA 1
ATOM 661 C C . GLU A 1 88 ? 4.185 3.923 -10.813 1.00 96.69 88 GLU A C 1
ATOM 663 O O . GLU A 1 88 ? 3.413 4.054 -9.866 1.00 96.69 88 GLU A O 1
ATOM 668 N N . ILE A 1 89 ? 4.894 4.925 -11.319 1.00 95.69 89 ILE A N 1
ATOM 669 C CA . ILE A 1 89 ? 4.790 6.315 -10.894 1.00 95.69 89 ILE A CA 1
ATOM 670 C C . ILE A 1 89 ? 4.583 7.138 -12.159 1.00 95.69 89 ILE A C 1
ATOM 672 O O . ILE A 1 89 ? 5.508 7.322 -12.953 1.00 95.69 89 ILE A O 1
ATOM 676 N N . ASN A 1 90 ? 3.370 7.644 -12.341 1.00 93.31 90 ASN A N 1
ATOM 677 C CA . ASN A 1 90 ? 3.040 8.548 -13.428 1.00 93.31 90 ASN A CA 1
ATOM 678 C C . ASN A 1 90 ? 2.993 9.978 -12.890 1.00 93.31 90 ASN A C 1
ATOM 680 O O . ASN A 1 90 ? 2.319 10.254 -11.896 1.00 93.31 90 ASN A O 1
ATOM 684 N N . GLY A 1 91 ? 3.718 10.898 -13.529 1.00 81.38 91 GLY A N 1
ATOM 685 C CA . GLY A 1 91 ? 3.686 12.301 -13.129 1.00 81.38 91 GLY A CA 1
ATOM 686 C C . GLY A 1 91 ? 2.288 12.890 -13.315 1.00 81.38 91 GLY A C 1
ATOM 687 O O . GLY A 1 91 ? 1.714 12.794 -14.398 1.00 81.38 91 GLY A O 1
ATOM 688 N N . SER A 1 92 ? 1.757 13.566 -12.294 1.00 74.69 92 SER A N 1
ATOM 689 C CA . SER A 1 92 ? 0.471 14.281 -12.376 1.00 74.69 92 SER A CA 1
ATOM 690 C C . SER A 1 92 ? 0.470 15.387 -13.440 1.00 74.69 92 SER A C 1
ATOM 692 O O . SER A 1 92 ? -0.564 15.717 -14.011 1.00 74.69 92 SER A O 1
ATOM 694 N N . ASN A 1 93 ? 1.649 15.921 -13.765 1.00 80.12 93 ASN A N 1
ATOM 695 C CA . ASN A 1 93 ? 1.872 16.901 -14.827 1.00 80.12 93 ASN A CA 1
ATOM 696 C C . ASN A 1 93 ? 2.032 16.278 -16.228 1.00 80.12 93 ASN A C 1
ATOM 698 O O . ASN A 1 93 ? 2.317 17.000 -17.180 1.00 80.12 93 ASN A O 1
ATOM 702 N N . SER A 1 94 ? 1.891 14.953 -16.360 1.00 75.50 94 SER A N 1
ATOM 703 C CA . SER A 1 94 ? 2.092 14.206 -17.610 1.00 75.50 94 SER A CA 1
ATOM 704 C C . SER A 1 94 ? 3.468 14.406 -18.267 1.00 75.50 94 SER A C 1
ATOM 706 O O . SER A 1 94 ? 3.618 14.120 -19.449 1.00 75.50 94 SER A O 1
ATOM 708 N N . LEU A 1 95 ? 4.490 14.885 -17.544 1.00 83.75 95 LEU A N 1
ATOM 709 C CA . LEU A 1 95 ? 5.809 15.173 -18.131 1.00 83.75 95 LEU A CA 1
ATOM 710 C C . LEU A 1 95 ? 6.698 13.932 -18.278 1.00 83.75 95 LEU A C 1
ATOM 712 O O . LEU A 1 95 ? 7.685 13.948 -19.019 1.00 83.75 95 LEU A O 1
ATOM 716 N N . GLY A 1 96 ? 6.341 12.846 -17.605 1.00 89.56 96 GLY A N 1
ATOM 717 C CA . GLY A 1 96 ? 7.073 11.596 -17.658 1.00 89.56 96 GLY A CA 1
ATOM 718 C C . GLY A 1 96 ? 6.508 10.558 -16.707 1.00 89.56 96 GLY A C 1
ATOM 719 O O . GLY A 1 96 ? 5.557 10.802 -15.961 1.00 89.56 96 GLY A O 1
ATOM 720 N N . MET A 1 97 ? 7.115 9.383 -16.765 1.00 94.44 97 MET A N 1
ATOM 721 C CA . MET A 1 97 ? 6.679 8.204 -16.032 1.00 94.44 97 MET A CA 1
ATOM 722 C C . MET A 1 97 ? 7.871 7.316 -15.695 1.00 94.44 97 MET A C 1
ATOM 724 O O . MET A 1 97 ? 8.835 7.230 -16.460 1.00 94.44 97 MET A O 1
ATOM 728 N N . MET A 1 98 ? 7.771 6.633 -14.561 1.00 95.62 98 MET A N 1
ATOM 729 C CA . MET A 1 98 ? 8.675 5.572 -14.148 1.00 95.62 98 MET A CA 1
ATOM 730 C C . MET A 1 98 ? 7.871 4.288 -13.962 1.00 95.62 98 MET A C 1
ATOM 732 O O . MET A 1 98 ? 6.813 4.287 -13.335 1.00 95.62 98 MET A O 1
ATOM 736 N N . LYS A 1 99 ? 8.398 3.184 -14.483 1.00 95.62 99 LYS A N 1
ATOM 737 C CA . LYS A 1 99 ? 7.849 1.846 -14.288 1.00 95.62 99 LYS A CA 1
ATOM 738 C C . LYS A 1 99 ? 8.964 0.904 -13.866 1.00 95.62 99 LYS A C 1
ATOM 740 O O . LYS A 1 99 ? 10.016 0.877 -14.495 1.00 95.62 99 LYS A O 1
ATOM 745 N N . GLN A 1 100 ? 8.701 0.093 -12.859 1.00 96.75 100 GLN A N 1
ATOM 746 C CA . GLN A 1 100 ? 9.472 -1.087 -12.519 1.00 96.75 100 GLN A CA 1
ATOM 747 C C . GLN A 1 100 ? 8.597 -2.327 -12.686 1.00 96.75 100 GLN A C 1
ATOM 749 O O . GLN A 1 100 ? 7.422 -2.333 -12.314 1.00 96.75 100 GLN A O 1
ATOM 754 N N . ASP A 1 101 ? 9.179 -3.383 -13.231 1.00 94.69 101 ASP A N 1
ATOM 755 C CA . ASP A 1 101 ? 8.631 -4.733 -13.222 1.00 94.69 101 ASP A CA 1
ATOM 756 C C . ASP A 1 101 ? 9.726 -5.741 -12.850 1.00 94.69 101 ASP A C 1
ATOM 758 O O . ASP A 1 101 ? 10.823 -5.368 -12.433 1.00 94.69 101 ASP A O 1
ATOM 762 N N . ASN A 1 102 ? 9.423 -7.031 -12.981 1.00 92.69 102 ASN A N 1
ATOM 763 C CA . ASN A 1 102 ? 10.332 -8.112 -12.599 1.00 92.69 102 ASN A CA 1
ATOM 764 C C . ASN A 1 102 ? 11.588 -8.199 -13.483 1.00 92.69 102 ASN A C 1
ATOM 766 O O . ASN A 1 102 ? 12.453 -9.031 -13.222 1.00 92.69 102 ASN A O 1
ATOM 770 N N . VAL A 1 103 ? 11.674 -7.390 -14.543 1.00 93.56 103 VAL A N 1
ATOM 771 C CA . VAL A 1 103 ? 12.764 -7.436 -15.520 1.00 93.56 103 VAL A CA 1
ATOM 772 C C . VAL A 1 103 ? 13.490 -6.101 -15.605 1.00 93.56 103 VAL A C 1
ATOM 774 O O . VAL A 1 103 ? 14.711 -6.086 -15.759 1.00 93.56 103 VAL A O 1
ATOM 777 N N . THR A 1 104 ? 12.764 -4.983 -15.534 1.00 95.69 104 THR A N 1
ATOM 778 C CA . THR A 1 104 ? 13.315 -3.660 -15.831 1.00 95.69 104 THR A CA 1
ATOM 779 C C . THR A 1 104 ? 12.859 -2.574 -14.871 1.00 95.69 104 THR A C 1
ATOM 781 O O . THR A 1 104 ? 11.775 -2.625 -14.296 1.00 95.69 104 THR A O 1
ATOM 784 N N . ILE A 1 105 ? 13.680 -1.530 -14.786 1.00 96.94 105 ILE A N 1
ATOM 785 C CA . ILE A 1 105 ? 13.301 -0.199 -14.323 1.00 96.94 105 ILE A CA 1
ATOM 786 C C . ILE A 1 105 ? 13.426 0.735 -15.525 1.00 96.94 105 ILE A C 1
ATOM 788 O O . ILE A 1 105 ? 14.491 0.841 -16.128 1.00 96.94 105 ILE A O 1
ATOM 792 N N . SER A 1 106 ? 12.337 1.400 -15.888 1.00 96.25 106 SER A N 1
ATOM 793 C CA . SER A 1 106 ? 12.205 2.195 -17.107 1.00 96.25 106 SER A CA 1
ATOM 794 C C . SER A 1 106 ? 11.705 3.599 -16.786 1.00 96.25 106 SER A C 1
ATOM 796 O O . SER A 1 106 ? 10.790 3.765 -15.980 1.00 96.25 106 SER A O 1
ATOM 798 N N . ILE A 1 107 ? 12.270 4.605 -17.452 1.00 95.56 107 ILE A N 1
ATOM 799 C CA . ILE A 1 107 ? 11.846 6.007 -17.378 1.00 95.56 107 ILE A CA 1
ATOM 800 C C . ILE A 1 107 ? 11.530 6.488 -18.792 1.00 95.56 107 ILE A C 1
ATOM 802 O O . ILE A 1 107 ? 12.358 6.347 -19.696 1.00 95.56 107 ILE A O 1
ATOM 806 N N . ALA A 1 108 ? 10.356 7.085 -18.984 1.00 94.62 108 ALA A N 1
ATOM 807 C CA . ALA A 1 108 ? 9.929 7.657 -20.257 1.00 94.62 108 ALA A CA 1
ATOM 808 C C . ALA A 1 108 ? 9.448 9.107 -20.097 1.00 94.62 108 ALA A C 1
ATOM 810 O O . ALA A 1 108 ? 9.031 9.525 -19.016 1.00 94.62 108 ALA A O 1
ATOM 811 N N . ASN A 1 109 ? 9.518 9.880 -21.183 1.00 92.44 109 ASN A N 1
ATOM 812 C CA . ASN A 1 109 ? 8.957 11.234 -21.230 1.00 92.44 109 ASN A CA 1
ATOM 813 C C . ASN A 1 109 ? 7.426 11.217 -21.424 1.00 92.44 109 ASN A C 1
ATOM 815 O O . ASN A 1 109 ? 6.824 10.162 -21.611 1.00 92.44 109 ASN A O 1
ATOM 819 N N . ALA A 1 110 ? 6.813 12.403 -21.446 1.00 88.75 110 ALA A N 1
ATOM 820 C CA . ALA A 1 110 ? 5.387 12.620 -21.715 1.00 88.75 110 ALA A CA 1
ATOM 821 C C . ALA A 1 110 ? 4.842 11.863 -22.941 1.00 88.75 110 ALA A C 1
ATOM 823 O O . ALA A 1 110 ? 3.737 11.328 -22.923 1.00 88.75 110 ALA A O 1
ATOM 824 N N . SER A 1 111 ? 5.635 11.785 -24.013 1.00 90.19 111 SER A N 1
ATOM 825 C CA . SER A 1 111 ? 5.278 11.093 -25.256 1.00 90.19 111 SER A CA 1
ATOM 826 C C . SER A 1 111 ? 5.520 9.579 -25.202 1.00 90.19 111 SER A C 1
ATOM 828 O O . SER A 1 111 ? 5.521 8.932 -26.246 1.00 90.19 111 SER A O 1
ATOM 830 N N . ARG A 1 112 ? 5.764 9.010 -24.011 1.00 88.06 112 ARG A N 1
ATOM 831 C CA . ARG A 1 112 ? 6.089 7.591 -23.774 1.00 88.06 112 ARG A CA 1
ATOM 832 C C . ARG A 1 112 ? 7.348 7.106 -24.493 1.00 88.06 112 ARG A C 1
ATOM 834 O O . ARG A 1 112 ? 7.538 5.910 -24.696 1.00 88.06 112 ARG A O 1
ATOM 841 N N . GLN A 1 113 ? 8.240 8.022 -24.857 1.00 93.38 113 GLN A N 1
ATOM 842 C CA . GLN A 1 113 ? 9.541 7.658 -25.398 1.00 93.38 113 GLN A CA 1
ATOM 843 C C . GLN A 1 113 ? 10.467 7.303 -24.242 1.00 93.38 113 GLN A C 1
ATOM 845 O O . GLN A 1 113 ? 10.736 8.147 -23.380 1.00 93.38 113 GLN A O 1
ATOM 850 N N . LEU A 1 114 ? 10.967 6.069 -24.254 1.00 95.31 114 LEU A N 1
ATOM 851 C CA . LEU A 1 114 ? 11.956 5.579 -23.303 1.00 95.31 114 LEU A CA 1
ATOM 852 C C . LEU A 1 114 ? 13.195 6.481 -23.318 1.00 95.31 114 LEU A C 1
ATOM 854 O O . LEU A 1 114 ? 13.723 6.816 -24.380 1.00 95.31 114 LEU A O 1
ATOM 858 N N . LYS A 1 115 ? 13.633 6.900 -22.133 1.00 95.75 115 LYS A N 1
ATOM 859 C CA . LYS A 1 115 ? 14.834 7.721 -21.935 1.00 95.75 115 LYS A CA 1
ATOM 860 C C . LYS A 1 115 ? 15.920 6.959 -21.204 1.00 95.75 115 LYS A C 1
ATOM 862 O O . LYS A 1 115 ? 17.090 7.128 -21.521 1.00 95.75 115 LYS A O 1
ATOM 867 N N . VAL A 1 116 ? 15.528 6.115 -20.256 1.00 96.38 116 VAL A N 1
ATOM 868 C CA . VAL A 1 116 ? 16.439 5.256 -19.503 1.00 96.38 116 VAL A CA 1
ATOM 869 C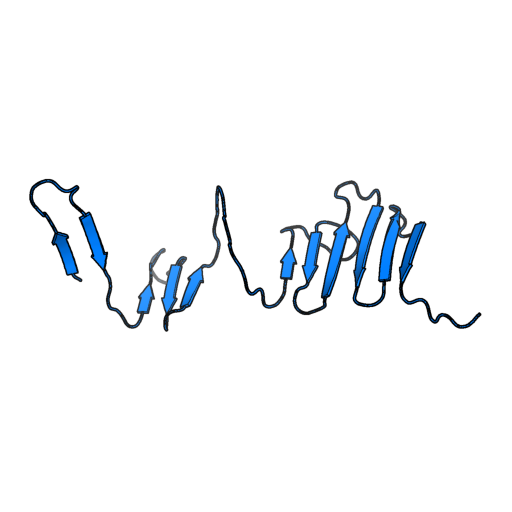 C . VAL A 1 116 ? 15.760 3.917 -19.288 1.00 96.38 116 VAL A C 1
ATOM 871 O O . VAL 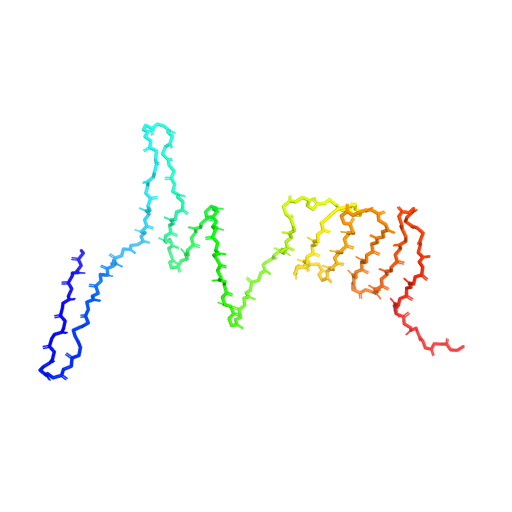A 1 116 ? 14.580 3.875 -18.940 1.00 96.38 116 VAL A O 1
ATOM 874 N N . GLN A 1 117 ? 16.511 2.835 -19.462 1.00 96.12 117 GLN A N 1
ATOM 875 C CA . GLN A 1 117 ? 16.099 1.510 -19.033 1.00 96.12 117 GLN A CA 1
ATOM 876 C C . GLN A 1 117 ? 17.280 0.783 -18.416 1.00 96.12 117 GLN A C 1
ATOM 878 O O . GLN A 1 117 ? 18.354 0.699 -19.006 1.00 96.12 117 GLN A O 1
ATOM 883 N N . LEU A 1 118 ? 17.051 0.264 -17.220 1.00 95.50 118 LEU A N 1
ATOM 884 C CA . LEU A 1 118 ? 17.917 -0.681 -16.540 1.00 95.50 118 LEU A CA 1
ATOM 885 C C . LEU A 1 118 ? 17.192 -2.022 -16.548 1.00 95.50 118 LEU A C 1
ATOM 887 O O . LEU A 1 118 ? 15.976 -2.058 -16.364 1.00 95.50 118 LEU A O 1
ATOM 891 N N . GLY A 1 119 ? 17.902 -3.122 -16.765 1.00 92.69 119 GLY A N 1
ATOM 892 C CA . GLY A 1 119 ? 17.257 -4.426 -16.845 1.00 92.69 119 GLY A CA 1
ATOM 893 C C . GLY A 1 119 ? 18.235 -5.580 -16.937 1.00 92.69 119 GLY A C 1
ATOM 894 O O . GLY A 1 119 ? 19.433 -5.407 -16.723 1.00 92.69 119 GLY A O 1
ATOM 895 N N . TYR A 1 120 ? 17.697 -6.761 -17.233 1.00 85.38 120 TYR A N 1
ATOM 896 C CA . TYR A 1 120 ? 18.451 -8.007 -17.256 1.00 85.38 120 TYR A CA 1
ATOM 897 C C . TYR A 1 120 ? 19.682 -7.928 -18.173 1.00 85.38 120 TYR A C 1
ATOM 899 O O . TYR A 1 120 ? 19.564 -7.762 -19.387 1.00 85.38 120 TYR A O 1
ATOM 907 N N . LEU A 1 121 ? 20.865 -8.066 -17.573 1.00 78.50 121 LEU A N 1
ATOM 908 C CA . LEU A 1 121 ? 22.137 -8.155 -18.278 1.00 78.50 121 LEU A CA 1
ATOM 909 C C . LEU A 1 121 ? 22.487 -9.633 -18.428 1.00 78.50 121 LEU A C 1
ATOM 911 O O . LEU A 1 121 ? 22.671 -10.332 -17.435 1.00 78.50 121 LEU A O 1
ATOM 915 N N . THR A 1 122 ? 22.581 -10.120 -19.661 1.00 82.19 122 THR A N 1
ATOM 916 C CA . THR A 1 122 ? 22.886 -11.533 -19.935 1.00 82.19 122 THR A CA 1
ATOM 917 C C . THR A 1 122 ? 24.367 -11.866 -19.777 1.00 82.19 122 THR A C 1
ATOM 919 O O . THR A 1 122 ? 24.715 -13.042 -19.758 1.00 82.19 122 THR A O 1
ATOM 922 N N . GLY A 1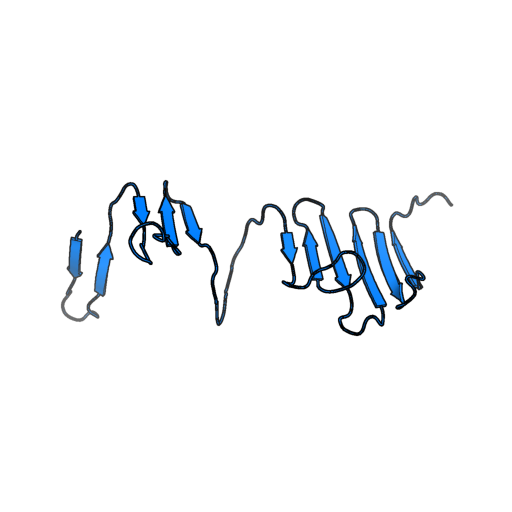 123 ? 25.242 -10.860 -19.664 1.00 68.50 123 GLY A N 1
ATOM 923 C CA . GLY A 1 123 ? 26.674 -11.048 -19.407 1.00 68.50 123 GLY A CA 1
ATOM 924 C C . GLY A 1 123 ? 27.430 -11.834 -20.485 1.00 68.50 123 GLY A C 1
ATOM 925 O O . GLY A 1 123 ? 28.595 -12.162 -20.281 1.00 68.50 123 GLY A O 1
ATOM 926 N N . VAL A 1 124 ? 26.792 -12.138 -21.617 1.00 61.69 124 VAL A N 1
ATOM 927 C CA . VAL A 1 124 ? 27.468 -12.642 -22.811 1.00 61.69 124 VAL A CA 1
ATOM 928 C C . VAL A 1 124 ? 28.102 -11.431 -23.482 1.00 61.69 124 VAL A C 1
ATOM 930 O O . VAL A 1 124 ? 27.383 -10.512 -23.877 1.00 61.69 124 VAL A O 1
ATOM 933 N N . PHE A 1 125 ? 29.431 -11.411 -23.528 1.00 59.09 125 PHE A N 1
ATOM 934 C CA . PHE A 1 125 ? 30.181 -10.449 -24.333 1.00 59.09 125 PHE A CA 1
ATOM 935 C C . PHE A 1 125 ? 30.130 -10.840 -25.809 1.00 59.09 125 PHE A C 1
ATOM 937 O O . PHE A 1 125 ? 30.233 -12.057 -26.091 1.00 59.09 125 PHE A O 1
#

Secondary structure (DSSP, 8-state):
-EEEEE--TTS--EEEEE---SEEEEEES-GGG-EEEEEEETTEEEES----SS---S----SSEEE-TT-BTTTBSEEEETTT--EEEE-TTSSEEEEE-SSEEEEEETT--EEEEEE------

Sequence (125 aa):
MSIAVLAQQGKPVITRIGFNANQFVLMSGSGDTQYSPFAVINGQVFMNDAFIQKASIDSGKISDYLQSDDYVVGRSGMRIGFRTGSIEINGSNSLGMMKQDNVTISIANASRQLKVQLGYLTGVF

Organism: Hafnia alvei (NCBI:txid569)

Radius of gyration: 24.14 Å; chains: 1; bounding box: 65×31×71 Å

pLDDT: mean 90.61, std 8.4, range [59.09, 98.12]